Protein AF-A0A524GJB1-F1 (afdb_monomer)

Radius of gyration: 17.53 Å; Cα contacts (8 Å, |Δi|>4): 75; chains: 1; bounding box: 46×22×43 Å

Secondary structure (DSSP, 8-state):
-HHHHHHHHHTT-S-B--GGGG-TTS-HHHHHHHHHHHHHHHT--B----TTTTHHHHHHHHHHTT----SS-SSHHHHHHHH-HHHHHHHHHTT---

Solvent-accessible surface area (backbone atoms only — not comparable to full-atom values): 5915 Å² total; per-residue (Å²): 109,66,71,53,39,51,49,27,42,74,70,64,44,86,49,37,72,66,76,63,42,46,45,90,76,51,63,60,67,62,52,49,54,54,40,52,52,46,18,70,72,51,73,29,47,58,55,86,63,80,51,52,70,62,48,67,59,53,49,54,52,37,57,77,70,69,54,91,75,78,92,51,86,80,44,72,67,41,50,44,52,72,71,35,70,64,58,50,55,52,43,66,71,69,70,62,73,120

Foldseek 3Di:
DLVQLQVCLVVVPQAGEDPLLCDPPDDLVVVVVVRVVSCVVSVHHHDDDNNVVCVVVVVVVCVVVVHDDDQAPPDPVRVCVVPPPVVVVVCVVVPPDD

pLDDT: mean 90.05, std 13.04, range [40.94, 98.62]

Sequen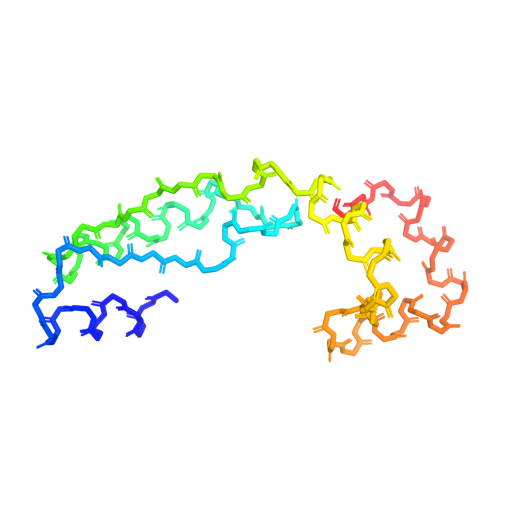ce (98 aa):
LAAAAEYAAAIRADAFTTTLLYSRYQNHALIRQQAESLSRQCGVPFYYRDFRQGWQEGIDRSIAMGLYRQPYCGCIYSEQERFDKRWRKINKISGSQP

Nearest PDB structures (foldseek):
  7lc5-assembly1_A  TM=7.966E-01  e=8.881E-05  Thermotoga maritima MSB8
  7lc7-assembly1_A  TM=7.963E-01  e=8.881E-05  Thermotoga maritima MSB8
  9d86-assembly1_A  TM=7.978E-01  e=1.502E-04  Thermotoga maritima MSB8
  9deu-assembly1_A  TM=8.253E-01  e=2.540E-04  Thermotoga maritima MSB8
  9dco-assembly1_A  TM=7.708E-01  e=1.713E-04  Thermotoga maritima MSB8

Structure (mmCIF, N/CA/C/O backbone):
data_AF-A0A524GJB1-F1
#
_entry.id   AF-A0A524GJB1-F1
#
loop_
_atom_site.group_PDB
_atom_site.id
_atom_site.type_symbol
_atom_site.label_atom_id
_atom_site.label_alt_id
_atom_site.label_comp_id
_atom_site.label_asym_id
_atom_site.label_entity_id
_atom_site.label_seq_id
_atom_site.pdbx_PDB_ins_code
_atom_site.Cartn_x
_atom_site.Cartn_y
_atom_site.Cartn_z
_atom_site.occupancy
_atom_site.B_iso_or_equiv
_atom_site.auth_seq_id
_atom_site.auth_comp_id
_atom_site.auth_asym_id
_atom_site.auth_atom_id
_atom_site.pdbx_PDB_model_num
ATOM 1 N N . LEU A 1 1 ? -1.514 5.787 6.758 1.00 93.69 1 LEU A N 1
ATOM 2 C CA . LEU A 1 1 ? -2.609 4.961 7.319 1.00 93.69 1 LEU A CA 1
ATOM 3 C C . LEU A 1 1 ? -3.451 5.752 8.314 1.00 93.69 1 LEU A C 1
ATOM 5 O O . LEU A 1 1 ? -4.651 5.793 8.105 1.00 93.69 1 LEU A O 1
ATOM 9 N N . ALA A 1 2 ? -2.853 6.421 9.312 1.00 97.69 2 ALA A N 1
ATOM 10 C CA . ALA A 1 2 ? -3.584 7.192 10.332 1.00 97.69 2 ALA A CA 1
ATOM 11 C C . ALA A 1 2 ? -4.607 8.183 9.750 1.00 97.69 2 ALA A C 1
ATOM 13 O O . ALA A 1 2 ? -5.797 8.002 9.961 1.00 97.69 2 ALA A O 1
ATOM 14 N N . ALA A 1 3 ? -4.170 9.106 8.886 1.00 98.00 3 ALA A N 1
ATOM 15 C CA . ALA A 1 3 ? -5.069 10.070 8.240 1.00 98.00 3 ALA A CA 1
ATOM 16 C C . ALA A 1 3 ? -6.244 9.417 7.480 1.00 98.00 3 ALA A C 1
ATOM 18 O O . ALA A 1 3 ? -7.346 9.950 7.464 1.00 98.00 3 ALA A O 1
ATOM 19 N N . ALA A 1 4 ? -6.031 8.245 6.867 1.00 98.06 4 ALA A N 1
ATOM 20 C CA . ALA A 1 4 ? -7.103 7.519 6.186 1.00 98.06 4 ALA A CA 1
ATOM 21 C C . ALA A 1 4 ? -8.106 6.911 7.181 1.00 98.06 4 ALA A C 1
ATOM 23 O O . ALA A 1 4 ? -9.303 6.950 6.922 1.00 98.06 4 ALA A O 1
ATOM 24 N N . ALA A 1 5 ? -7.632 6.378 8.311 1.00 98.38 5 ALA A N 1
ATOM 25 C CA . ALA A 1 5 ? -8.482 5.839 9.373 1.00 98.38 5 ALA A CA 1
ATOM 26 C C . ALA A 1 5 ? -9.285 6.947 10.081 1.00 98.38 5 ALA A C 1
ATOM 28 O O . ALA A 1 5 ? -10.487 6.799 10.287 1.00 98.38 5 ALA A O 1
ATOM 29 N N . GLU A 1 6 ? -8.643 8.077 10.383 1.00 98.38 6 GLU A N 1
ATOM 30 C CA . GLU A 1 6 ? -9.280 9.264 10.969 1.00 98.38 6 GLU A CA 1
ATOM 31 C C . GLU A 1 6 ? -10.356 9.834 10.042 1.00 98.38 6 GLU A C 1
ATOM 33 O O . GLU A 1 6 ? -11.482 10.091 10.466 1.00 98.38 6 GLU A O 1
ATOM 38 N N . TYR A 1 7 ? -10.035 9.975 8.753 1.00 98.56 7 TYR A N 1
ATOM 39 C CA . TYR A 1 7 ? -10.996 10.457 7.770 1.00 98.56 7 TYR A CA 1
ATOM 40 C C . TYR A 1 7 ? -12.168 9.484 7.590 1.00 98.56 7 TYR A C 1
ATOM 42 O O . TYR A 1 7 ? -13.318 9.915 7.542 1.00 98.56 7 TYR A O 1
ATOM 50 N N . ALA A 1 8 ? -11.900 8.175 7.560 1.00 98.56 8 ALA A N 1
ATOM 51 C CA . ALA A 1 8 ? -12.941 7.154 7.494 1.00 98.56 8 ALA A CA 1
ATOM 52 C C . ALA A 1 8 ? -13.894 7.224 8.699 1.00 98.56 8 ALA A C 1
ATOM 54 O O . ALA A 1 8 ? -15.105 7.100 8.524 1.00 98.56 8 ALA A O 1
ATOM 55 N N . ALA A 1 9 ? -13.370 7.494 9.900 1.00 98.38 9 ALA A N 1
ATOM 56 C CA . ALA A 1 9 ? -14.187 7.698 11.095 1.00 98.38 9 ALA A CA 1
ATOM 57 C C . ALA A 1 9 ? -15.055 8.959 10.973 1.00 98.38 9 ALA A C 1
ATOM 59 O O . ALA A 1 9 ? -16.251 8.917 11.265 1.00 98.38 9 ALA A O 1
ATOM 60 N N . ALA A 1 10 ? -14.481 10.060 10.475 1.00 98.56 10 ALA A N 1
ATOM 61 C CA . ALA A 1 10 ? -15.188 11.327 10.293 1.00 98.56 10 ALA A CA 1
ATOM 62 C C . ALA A 1 10 ? -16.390 11.206 9.340 1.00 98.56 10 ALA A C 1
ATOM 64 O O . ALA A 1 10 ? -17.445 11.784 9.602 1.00 98.56 10 ALA A O 1
ATOM 65 N N . ILE A 1 11 ? -16.253 10.426 8.264 1.00 98.44 11 ILE A N 1
ATOM 66 C CA . ILE A 1 11 ? -17.326 10.211 7.279 1.00 98.44 11 ILE A CA 1
ATOM 67 C C . ILE A 1 11 ? -18.211 8.996 7.586 1.00 98.44 11 ILE A C 1
ATOM 69 O O . ILE A 1 11 ? -19.123 8.711 6.814 1.00 98.44 11 ILE A O 1
ATOM 73 N N . ARG A 1 12 ? -17.957 8.283 8.694 1.00 98.06 12 ARG A N 1
ATOM 74 C CA . ARG A 1 12 ? -18.652 7.040 9.078 1.00 98.06 12 ARG A CA 1
ATOM 75 C C . ARG A 1 12 ? -18.610 5.963 7.987 1.00 98.06 12 ARG A C 1
ATOM 77 O O . ARG A 1 12 ? -19.618 5.325 7.701 1.00 98.06 12 ARG A O 1
ATOM 84 N N . ALA A 1 13 ? -17.449 5.783 7.364 1.00 98.38 13 ALA A N 1
ATOM 85 C CA . ALA A 1 13 ? -17.249 4.715 6.393 1.00 98.38 13 ALA A CA 1
ATOM 86 C C . ALA A 1 13 ? -17.305 3.332 7.064 1.00 98.38 13 ALA A C 1
ATOM 88 O O . ALA A 1 13 ? -16.876 3.175 8.207 1.00 98.38 13 ALA A O 1
ATOM 89 N N . ASP A 1 14 ? -17.748 2.318 6.318 1.00 98.56 14 ASP A N 1
ATOM 90 C CA . ASP A 1 14 ? -17.828 0.934 6.811 1.00 98.56 14 ASP A CA 1
ATOM 91 C C . ASP A 1 14 ? -16.450 0.327 7.113 1.00 98.56 14 ASP A C 1
ATOM 93 O O . ASP A 1 14 ? -16.310 -0.539 7.977 1.00 98.56 14 ASP A O 1
ATOM 97 N N . ALA A 1 15 ? -15.423 0.759 6.377 1.00 98.50 15 ALA A N 1
ATOM 98 C CA . ALA A 1 15 ? -14.042 0.334 6.551 1.00 98.50 15 ALA A CA 1
ATOM 99 C C . ALA A 1 15 ? -13.069 1.310 5.875 1.00 98.50 15 ALA A C 1
ATOM 101 O O . ALA A 1 15 ? -13.447 2.101 5.010 1.00 98.50 15 ALA A O 1
ATOM 102 N N . PHE A 1 16 ? -11.782 1.190 6.202 1.00 98.56 16 PHE A N 1
ATOM 103 C CA . PHE A 1 16 ? -10.695 1.809 5.442 1.00 98.56 16 PHE A CA 1
ATOM 104 C C . PHE A 1 16 ? -9.698 0.760 4.940 1.00 98.56 16 PHE A C 1
ATOM 106 O O . PHE A 1 16 ? -9.580 -0.336 5.486 1.00 98.56 16 PHE A O 1
ATOM 113 N N . THR A 1 17 ? -8.951 1.097 3.889 1.00 98.44 17 THR A N 1
ATOM 114 C CA . THR A 1 17 ? -7.874 0.257 3.345 1.00 98.44 17 THR A CA 1
ATOM 115 C C . THR A 1 17 ? -6.741 1.124 2.789 1.00 98.44 17 THR A C 1
ATOM 117 O O . THR A 1 17 ? -6.730 2.342 2.974 1.00 98.44 17 THR A O 1
ATOM 120 N N . THR A 1 18 ? -5.749 0.522 2.133 1.00 97.88 18 THR A N 1
ATOM 121 C CA . THR A 1 18 ? -4.635 1.253 1.520 1.00 97.88 18 THR A CA 1
ATOM 122 C C . THR A 1 18 ? -4.228 0.672 0.172 1.00 97.88 18 THR A C 1
ATOM 124 O O . THR A 1 18 ? -4.183 -0.541 -0.015 1.00 97.88 18 THR A O 1
ATOM 127 N N . THR A 1 19 ? -3.848 1.551 -0.757 1.00 95.88 19 THR A N 1
ATOM 128 C CA . THR A 1 19 ? -3.283 1.182 -2.064 1.00 95.88 19 THR A CA 1
ATOM 129 C C . THR A 1 19 ? -1.892 0.556 -1.960 1.00 95.88 19 THR A C 1
ATOM 131 O O . THR A 1 19 ? -1.446 -0.098 -2.899 1.00 95.88 19 THR A O 1
ATOM 134 N N . LEU A 1 20 ? -1.212 0.681 -0.813 1.00 95.50 20 LEU A N 1
ATOM 135 C CA . LEU A 1 20 ? 0.087 0.039 -0.580 1.00 95.50 20 LEU A CA 1
ATOM 136 C C . LEU A 1 20 ? 0.019 -1.493 -0.698 1.00 95.50 20 LEU A C 1
ATOM 138 O O . LEU A 1 20 ? 1.010 -2.111 -1.078 1.00 95.50 20 LEU A O 1
ATOM 142 N N . LEU A 1 21 ? -1.158 -2.085 -0.458 1.00 96.81 21 LEU A N 1
ATOM 143 C CA . LEU A 1 21 ? -1.437 -3.522 -0.588 1.00 96.81 21 LEU A CA 1
ATOM 144 C C . LEU A 1 21 ? -1.436 -4.037 -2.045 1.00 96.81 21 LEU A C 1
ATOM 146 O O . LEU A 1 21 ? -1.626 -5.230 -2.281 1.00 96.81 21 LEU A O 1
ATOM 150 N N . TYR A 1 22 ? -1.252 -3.153 -3.031 1.00 94.38 22 TYR A N 1
ATOM 151 C CA . TYR A 1 22 ? -1.012 -3.525 -4.430 1.00 94.38 22 TYR A CA 1
ATOM 152 C C . TYR A 1 22 ? 0.476 -3.778 -4.726 1.00 94.38 22 TYR A C 1
ATOM 154 O O . TYR A 1 22 ? 0.826 -4.483 -5.674 1.00 94.38 22 TYR A O 1
ATOM 162 N N . SER A 1 23 ? 1.383 -3.190 -3.941 1.00 90.44 23 SER A N 1
ATOM 163 C CA . SER A 1 23 ? 2.814 -3.243 -4.230 1.00 90.44 23 SER A CA 1
ATOM 164 C C . SER A 1 23 ? 3.432 -4.567 -3.791 1.00 90.44 23 SER A C 1
ATOM 166 O O . SER A 1 23 ? 3.336 -4.968 -2.635 1.00 90.44 23 SER A O 1
ATOM 168 N N . ARG A 1 24 ? 4.167 -5.212 -4.702 1.00 89.75 24 ARG A N 1
ATOM 169 C CA . ARG A 1 24 ? 4.933 -6.435 -4.407 1.00 89.75 24 ARG A CA 1
ATOM 170 C C . ARG A 1 24 ? 6.118 -6.203 -3.463 1.00 89.75 24 ARG A C 1
ATOM 172 O O . ARG A 1 24 ? 6.571 -7.163 -2.856 1.00 89.75 24 ARG A O 1
ATOM 179 N N . TYR A 1 25 ? 6.571 -4.957 -3.341 1.00 87.88 25 TYR A N 1
ATOM 180 C CA . TYR A 1 25 ? 7.739 -4.552 -2.550 1.00 87.88 25 TYR A CA 1
ATOM 181 C C . TYR A 1 25 ? 7.384 -4.126 -1.119 1.00 87.88 25 TYR A C 1
ATOM 183 O O . TYR A 1 25 ? 8.255 -3.777 -0.329 1.00 87.88 25 TYR A O 1
ATOM 191 N N . GLN A 1 26 ? 6.093 -4.065 -0.784 1.00 92.50 26 GLN A N 1
ATOM 192 C CA . GLN A 1 26 ? 5.642 -3.620 0.531 1.00 92.50 26 GLN A CA 1
ATOM 193 C C . GLN A 1 26 ? 5.454 -4.806 1.478 1.00 92.50 26 GLN A C 1
ATOM 195 O O . GLN A 1 26 ? 4.950 -5.864 1.098 1.00 92.50 26 GLN A O 1
ATOM 200 N N . ASN A 1 27 ? 5.803 -4.612 2.750 1.00 95.31 27 ASN A N 1
ATOM 201 C CA . ASN A 1 27 ? 5.585 -5.623 3.778 1.00 95.31 27 ASN A CA 1
ATOM 202 C C . ASN A 1 27 ? 4.118 -5.602 4.243 1.00 95.31 27 ASN A C 1
ATOM 204 O O . ASN A 1 27 ? 3.738 -4.839 5.133 1.00 95.31 27 ASN A O 1
ATOM 208 N N . HIS A 1 28 ? 3.289 -6.461 3.642 1.00 96.50 28 HIS A N 1
ATOM 209 C CA . HIS A 1 28 ? 1.863 -6.573 3.969 1.00 96.50 28 HIS A CA 1
ATOM 210 C C . HIS A 1 28 ? 1.605 -6.895 5.446 1.00 96.50 28 HIS A C 1
ATOM 212 O O . HIS A 1 28 ? 0.629 -6.397 6.000 1.00 96.50 28 HIS A O 1
ATOM 218 N N . ALA A 1 29 ? 2.456 -7.702 6.091 1.00 97.44 29 ALA A N 1
ATOM 219 C CA . ALA A 1 29 ? 2.272 -8.069 7.494 1.00 97.44 29 ALA A CA 1
ATOM 220 C C . ALA A 1 29 ? 2.428 -6.846 8.407 1.00 97.44 29 ALA A C 1
ATOM 222 O O . ALA A 1 29 ? 1.576 -6.602 9.261 1.00 97.44 29 ALA A O 1
ATOM 223 N N . LEU A 1 30 ? 3.459 -6.032 8.161 1.00 98.12 30 LEU A N 1
ATOM 224 C CA . LEU A 1 30 ? 3.676 -4.784 8.891 1.00 98.12 30 LEU A CA 1
ATOM 225 C C . LEU A 1 30 ? 2.538 -3.782 8.647 1.00 98.12 30 LEU A C 1
ATOM 227 O O . LEU A 1 30 ? 2.012 -3.201 9.595 1.00 98.12 30 LEU A O 1
ATOM 231 N N . ILE A 1 31 ? 2.119 -3.617 7.388 1.00 98.19 31 ILE A N 1
ATOM 232 C CA . ILE A 1 31 ? 0.988 -2.747 7.026 1.00 98.19 31 ILE A CA 1
ATOM 233 C C . ILE A 1 31 ? -0.279 -3.185 7.760 1.00 98.19 31 ILE A C 1
ATOM 235 O O . ILE A 1 31 ? -0.967 -2.353 8.351 1.00 98.19 31 ILE A O 1
ATOM 239 N N . ARG A 1 32 ? -0.577 -4.487 7.740 1.00 98.06 32 ARG A N 1
ATOM 240 C CA . ARG A 1 32 ? -1.747 -5.060 8.401 1.00 98.06 32 ARG A CA 1
ATOM 241 C C . ARG A 1 32 ? -1.705 -4.806 9.904 1.00 98.06 32 ARG A C 1
ATOM 243 O O . ARG A 1 32 ? -2.681 -4.296 10.439 1.00 98.06 32 ARG A O 1
ATOM 250 N N . GLN A 1 33 ? -0.576 -5.070 10.559 1.00 98.44 33 GLN A N 1
ATOM 251 C CA . GLN A 1 33 ? -0.409 -4.826 11.993 1.00 98.44 33 GLN A CA 1
ATOM 252 C C . GLN A 1 33 ? -0.660 -3.353 12.360 1.00 98.44 33 GLN A C 1
ATOM 254 O O . GLN A 1 33 ? -1.383 -3.057 13.314 1.00 98.44 33 GLN A O 1
ATOM 259 N N . GLN A 1 34 ? -0.085 -2.418 11.597 1.00 98.44 34 GLN A N 1
ATOM 260 C CA . GLN A 1 34 ? -0.279 -0.984 11.827 1.00 98.44 34 GLN A CA 1
ATOM 261 C C . GLN A 1 34 ? -1.734 -0.563 11.605 1.00 98.44 34 GLN A C 1
ATOM 263 O O . GLN A 1 34 ? -2.293 0.188 12.405 1.00 98.44 34 GLN A O 1
ATOM 268 N N . ALA A 1 35 ? -2.363 -1.058 10.542 1.00 98.38 35 ALA A N 1
ATOM 269 C CA . ALA A 1 35 ? -3.741 -0.727 10.222 1.00 98.38 35 ALA A CA 1
ATOM 270 C C . ALA A 1 35 ? -4.743 -1.331 11.219 1.00 98.38 35 ALA A C 1
ATOM 272 O O . ALA A 1 35 ? -5.688 -0.652 11.601 1.00 98.38 35 ALA A O 1
ATOM 273 N N . GLU A 1 36 ? -4.517 -2.549 11.716 1.00 98.38 36 GLU A N 1
ATOM 274 C CA . GLU A 1 36 ? -5.319 -3.152 12.791 1.00 98.38 36 GLU A CA 1
ATOM 275 C C . GLU A 1 36 ? -5.186 -2.371 14.110 1.00 98.38 36 GLU A C 1
ATOM 277 O O . GLU A 1 36 ? -6.160 -2.209 14.845 1.00 98.38 36 GLU A O 1
ATOM 282 N N . SER A 1 37 ? -3.997 -1.833 14.409 1.00 98.56 37 SER A N 1
ATOM 283 C CA . SER A 1 37 ? -3.809 -0.934 15.554 1.00 98.56 37 SER A CA 1
ATOM 284 C C . SER A 1 37 ? -4.658 0.334 15.422 1.00 98.56 37 SER A C 1
ATOM 286 O O . SER A 1 37 ? -5.426 0.658 16.326 1.00 98.56 37 SER A O 1
ATOM 288 N N . LEU A 1 38 ? -4.588 0.998 14.265 1.00 98.56 38 LEU A N 1
ATOM 289 C CA . LEU A 1 38 ? -5.380 2.195 13.967 1.00 98.56 38 LEU A CA 1
ATOM 290 C C . LEU A 1 38 ? -6.883 1.907 13.929 1.00 98.56 38 LEU A C 1
ATOM 292 O O . LEU A 1 38 ? -7.674 2.715 14.399 1.00 98.56 38 LEU 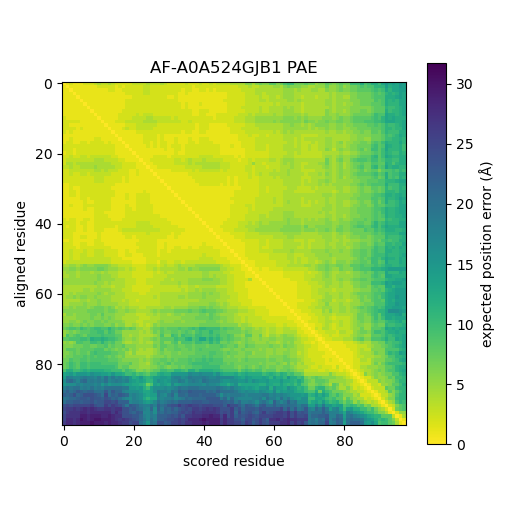A O 1
ATOM 296 N N . SER A 1 39 ? -7.281 0.738 13.430 1.00 98.50 39 SER A N 1
ATOM 297 C CA . SER A 1 39 ? -8.675 0.297 13.415 1.00 98.50 39 SER A CA 1
ATOM 298 C C . SER A 1 39 ? -9.274 0.270 14.822 1.00 98.50 39 SER A C 1
ATOM 300 O O . SER A 1 39 ? -10.361 0.802 15.038 1.00 98.50 39 SER A O 1
ATOM 302 N N . ARG A 1 40 ? -8.527 -0.252 15.806 1.00 98.38 40 ARG A N 1
ATOM 303 C CA . ARG A 1 40 ? -8.933 -0.236 17.222 1.00 98.38 40 ARG A CA 1
ATOM 304 C C . ARG A 1 40 ? -8.988 1.172 17.814 1.00 98.38 40 ARG A C 1
ATOM 306 O O . ARG A 1 40 ? -9.859 1.438 18.629 1.00 98.38 40 ARG A O 1
ATOM 313 N N . GLN A 1 41 ? -8.070 2.053 17.420 1.00 98.06 41 GLN A N 1
ATOM 314 C CA . GLN A 1 41 ? -8.007 3.430 17.926 1.00 98.06 41 GLN A CA 1
ATOM 315 C C . GLN A 1 41 ? -9.133 4.311 17.370 1.00 98.06 41 GLN A C 1
ATOM 317 O O . GLN A 1 41 ? -9.738 5.074 18.115 1.00 98.06 41 GLN A O 1
ATOM 322 N N . CYS A 1 42 ? -9.424 4.200 16.073 1.00 97.56 42 CYS A N 1
ATOM 323 C CA . CYS A 1 42 ? -10.413 5.031 15.386 1.00 97.56 42 CYS A CA 1
ATOM 324 C C . CYS A 1 42 ? -11.826 4.429 15.394 1.00 97.56 42 CYS A C 1
ATOM 326 O O . CYS A 1 42 ? -12.772 5.109 15.010 1.00 97.56 42 CY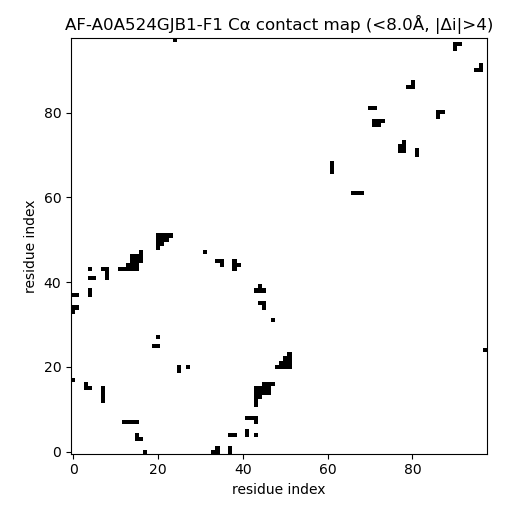S A O 1
ATOM 328 N N . GLY A 1 43 ? -11.982 3.159 15.784 1.00 97.88 43 GLY A N 1
ATOM 329 C CA . GLY A 1 43 ? -13.275 2.467 15.789 1.00 97.88 43 GLY A CA 1
ATOM 330 C C . GLY A 1 43 ? -13.813 2.117 14.397 1.00 97.88 43 GLY A C 1
ATOM 331 O O . GLY A 1 43 ? -14.990 1.796 14.269 1.00 97.88 43 GLY A O 1
ATOM 332 N N . VAL A 1 44 ? -12.971 2.165 13.359 1.00 98.50 44 VAL A N 1
ATOM 333 C CA . VAL A 1 44 ? -13.338 1.824 11.975 1.00 98.50 44 VAL A CA 1
ATOM 334 C C . VAL A 1 44 ? -12.615 0.545 11.557 1.00 98.50 44 VAL A C 1
ATOM 336 O O . VAL A 1 44 ? -11.394 0.476 11.719 1.00 98.50 44 VAL A O 1
ATOM 339 N N . PRO A 1 45 ? -13.301 -0.470 11.004 1.00 98.50 45 PRO A N 1
ATOM 340 C CA . PRO A 1 45 ? -12.663 -1.689 10.516 1.00 98.50 45 PRO A CA 1
ATOM 341 C C . PRO A 1 45 ? -11.582 -1.430 9.457 1.00 98.50 45 PRO A C 1
ATOM 343 O O . PRO A 1 45 ? -11.766 -0.645 8.526 1.00 98.50 45 PRO A O 1
ATOM 346 N N . PHE A 1 46 ? -10.457 -2.137 9.559 1.00 98.62 46 PHE A N 1
ATOM 347 C CA . PHE A 1 46 ? -9.491 -2.213 8.465 1.00 98.62 46 PHE A CA 1
ATOM 348 C C . PHE A 1 46 ? -9.851 -3.358 7.512 1.00 98.62 46 PHE A C 1
ATOM 350 O O . PHE A 1 46 ? -9.883 -4.524 7.906 1.00 98.62 46 PHE A O 1
ATOM 357 N N . TYR A 1 47 ? -10.064 -3.036 6.237 1.00 98.50 47 TYR A N 1
ATOM 358 C CA . TYR A 1 47 ? -10.276 -4.022 5.183 1.00 98.50 47 TYR A CA 1
ATOM 359 C C . TYR A 1 47 ? -8.939 -4.437 4.564 1.00 98.50 47 TYR A C 1
ATOM 361 O O . TYR A 1 47 ? -8.377 -3.742 3.709 1.00 98.50 47 TYR A O 1
ATOM 369 N N . TYR A 1 48 ? -8.427 -5.593 4.984 1.00 98.00 48 TYR A N 1
ATOM 370 C CA . TYR A 1 48 ? -7.274 -6.211 4.340 1.00 98.00 48 TYR A CA 1
ATOM 371 C C . TYR A 1 48 ? -7.702 -6.992 3.095 1.00 98.00 48 TYR A C 1
ATOM 373 O O . TYR A 1 48 ? -8.532 -7.899 3.165 1.00 98.00 48 TYR A O 1
ATOM 381 N N . ARG A 1 49 ? -7.053 -6.704 1.967 1.00 96.50 49 ARG A N 1
ATOM 382 C CA . ARG A 1 49 ? -7.110 -7.524 0.759 1.00 96.50 49 ARG A CA 1
ATOM 383 C C . ARG A 1 49 ? -5.747 -7.539 0.095 1.00 96.50 49 ARG A C 1
ATOM 385 O O . ARG A 1 49 ? -5.096 -6.506 -0.027 1.00 96.50 49 ARG A O 1
ATOM 392 N N . ASP A 1 50 ? -5.326 -8.716 -0.348 1.00 95.50 50 ASP A N 1
ATOM 393 C CA . ASP A 1 50 ? -4.136 -8.832 -1.176 1.00 95.50 50 ASP A CA 1
ATOM 394 C C . ASP A 1 50 ? -4.472 -8.397 -2.610 1.00 95.50 50 ASP A C 1
ATOM 396 O O . ASP A 1 50 ? -5.089 -9.144 -3.371 1.00 95.50 50 ASP A O 1
ATOM 400 N N . PHE A 1 51 ? -4.101 -7.167 -2.972 1.00 94.81 51 PHE A N 1
ATOM 401 C CA . PHE A 1 51 ? -4.346 -6.625 -4.310 1.00 94.81 51 PHE A CA 1
ATOM 402 C C . PHE A 1 51 ? -3.255 -7.014 -5.320 1.00 94.81 51 PHE A C 1
ATOM 404 O O . PHE A 1 51 ? -3.267 -6.523 -6.445 1.00 94.81 51 PHE A O 1
ATOM 411 N N . ARG A 1 52 ? -2.322 -7.910 -4.964 1.00 94.31 52 ARG A N 1
ATOM 412 C CA . ARG A 1 52 ? -1.297 -8.420 -5.893 1.00 94.31 52 ARG A CA 1
ATOM 413 C C . ARG A 1 52 ? -1.855 -9.468 -6.862 1.00 94.31 52 ARG A C 1
ATOM 415 O O . ARG A 1 52 ? -1.214 -9.783 -7.865 1.00 94.31 52 ARG A O 1
ATOM 422 N N . GLN A 1 53 ? -3.041 -10.016 -6.586 1.00 93.25 53 GLN A N 1
ATOM 423 C CA . GLN A 1 53 ? -3.730 -10.911 -7.514 1.00 93.25 53 GLN A CA 1
ATOM 424 C C . GLN A 1 53 ? -4.039 -10.174 -8.828 1.00 93.25 53 GLN A C 1
ATOM 426 O O . GLN A 1 53 ? -4.577 -9.072 -8.812 1.00 93.25 53 GLN A O 1
ATOM 431 N N . GLY A 1 54 ? -3.683 -10.775 -9.967 1.00 91.62 54 GLY A N 1
ATOM 432 C CA . GLY A 1 54 ? -3.842 -10.149 -11.287 1.00 91.62 54 GLY A CA 1
ATOM 433 C C . GLY A 1 54 ? -2.760 -9.119 -11.641 1.00 91.62 54 GLY A C 1
ATOM 434 O O . GLY A 1 54 ? -2.833 -8.508 -12.703 1.00 91.62 54 GLY A O 1
ATOM 435 N N . TRP A 1 55 ? -1.725 -8.938 -10.807 1.00 93.00 55 TRP A N 1
ATOM 436 C CA . TRP A 1 55 ? -0.648 -7.976 -11.076 1.00 93.00 55 TRP A CA 1
ATOM 437 C C . TRP A 1 55 ? 0.037 -8.221 -12.426 1.00 93.00 55 TRP A C 1
ATOM 439 O O . TRP A 1 55 ? 0.222 -7.276 -13.189 1.00 93.00 55 TRP A O 1
ATOM 449 N N . GLN A 1 56 ? 0.372 -9.478 -12.745 1.00 93.25 56 GLN A N 1
ATOM 450 C CA . GLN A 1 56 ? 1.027 -9.818 -14.014 1.00 93.25 56 GLN A CA 1
ATOM 451 C C . GLN A 1 56 ? 0.106 -9.560 -15.211 1.00 93.25 56 GLN A C 1
ATOM 453 O O . GLN A 1 56 ? 0.528 -8.927 -16.169 1.00 93.25 56 GLN A O 1
ATOM 458 N N . GLU A 1 57 ? -1.170 -9.934 -15.114 1.00 95.12 57 GLU A N 1
ATOM 459 C CA . GLU A 1 57 ? -2.164 -9.631 -16.149 1.00 95.12 57 GLU A CA 1
ATOM 460 C C . GLU A 1 57 ? -2.281 -8.116 -16.383 1.00 95.12 57 GLU A C 1
ATOM 462 O O . GLU A 1 57 ? -2.315 -7.650 -17.521 1.00 95.12 57 GLU A O 1
ATOM 467 N N . GLY A 1 58 ? -2.269 -7.318 -15.309 1.00 93.62 58 GLY A N 1
ATOM 468 C CA . GLY A 1 58 ? -2.238 -5.860 -15.398 1.00 93.62 58 GLY A CA 1
ATOM 469 C C . GLY A 1 58 ? -0.992 -5.334 -16.120 1.00 93.62 58 GLY A C 1
ATOM 470 O O . GLY A 1 58 ? -1.089 -4.388 -16.907 1.00 93.62 58 GLY A O 1
ATOM 471 N N . ILE A 1 59 ? 0.173 -5.958 -15.901 1.00 93.38 59 ILE A N 1
ATOM 472 C CA . ILE A 1 59 ? 1.388 -5.655 -16.668 1.00 93.38 59 ILE A CA 1
ATOM 473 C C . ILE A 1 59 ? 1.172 -5.950 -18.144 1.00 93.38 59 ILE A C 1
ATOM 475 O O . ILE A 1 59 ? 1.345 -5.044 -18.961 1.00 93.38 59 ILE A O 1
ATOM 479 N N . ASP A 1 60 ? 0.768 -7.169 -18.471 1.00 96.69 60 ASP A N 1
ATOM 480 C CA . ASP A 1 60 ? 0.663 -7.639 -19.848 1.00 96.69 60 ASP A CA 1
ATOM 481 C C . ASP A 1 60 ? -0.332 -6.779 -20.639 1.00 96.69 60 ASP A C 1
ATOM 483 O O . ASP A 1 60 ? -0.027 -6.303 -21.735 1.00 96.69 60 ASP A O 1
ATO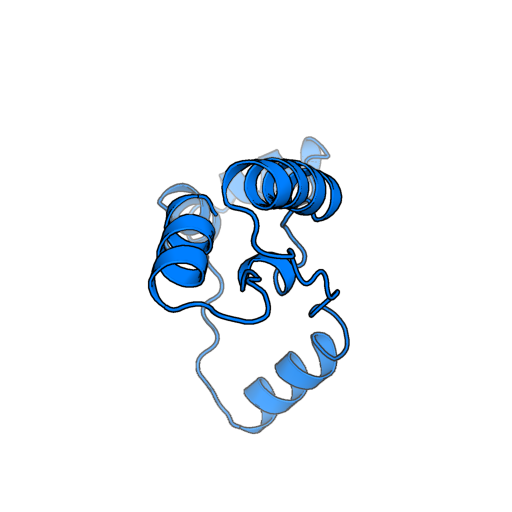M 487 N N . ARG A 1 61 ? -1.478 -6.450 -20.028 1.00 97.12 61 ARG A N 1
ATOM 488 C CA . ARG A 1 61 ? -2.478 -5.540 -20.604 1.00 97.12 61 ARG A CA 1
ATOM 489 C C . ARG A 1 61 ? -1.928 -4.137 -20.833 1.00 97.12 61 ARG A C 1
ATOM 491 O O . ARG A 1 61 ? -2.141 -3.571 -21.900 1.00 97.12 61 ARG A O 1
ATOM 498 N N . SER A 1 62 ? -1.207 -3.568 -19.867 1.00 96.19 62 SER A N 1
ATOM 499 C CA . SER A 1 62 ? -0.641 -2.222 -20.030 1.00 96.19 62 SER A CA 1
ATOM 500 C C . SER A 1 62 ? 0.410 -2.148 -21.145 1.00 96.19 62 SER A C 1
ATOM 502 O O . SER A 1 62 ? 0.476 -1.136 -21.840 1.00 96.19 62 SER A O 1
ATOM 504 N N . ILE A 1 63 ? 1.182 -3.224 -21.354 1.00 96.25 63 ILE A N 1
ATOM 505 C CA . ILE A 1 63 ? 2.128 -3.343 -22.471 1.00 96.25 63 ILE A CA 1
ATOM 506 C C . ILE A 1 63 ? 1.359 -3.425 -23.792 1.00 96.25 63 ILE A C 1
ATOM 508 O O . ILE A 1 63 ? 1.662 -2.672 -24.713 1.00 96.25 63 ILE A O 1
ATOM 512 N N . ALA A 1 64 ? 0.333 -4.278 -23.867 1.00 97.88 64 ALA A N 1
ATOM 513 C CA . ALA A 1 64 ? -0.503 -4.423 -25.059 1.00 97.88 64 ALA A CA 1
ATOM 514 C C . ALA A 1 64 ? -1.211 -3.113 -25.455 1.00 97.88 64 ALA A C 1
ATOM 516 O O . ALA A 1 64 ? -1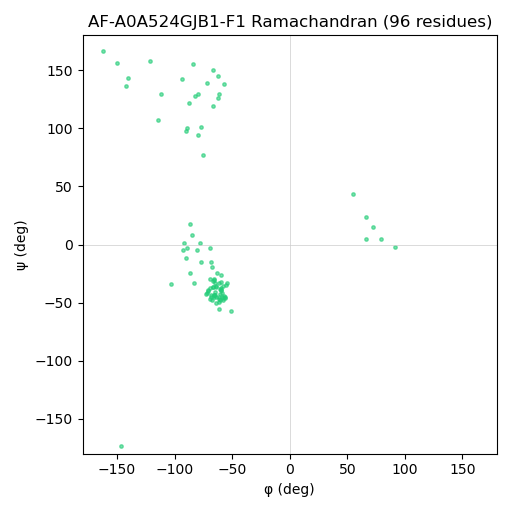.400 -2.840 -26.635 1.00 97.88 64 ALA A O 1
ATOM 517 N N . MET A 1 65 ? -1.565 -2.281 -24.472 1.00 98.00 65 MET A N 1
ATOM 518 C CA . MET A 1 65 ? -2.174 -0.963 -24.678 1.00 98.00 65 MET A CA 1
ATOM 519 C C . MET A 1 65 ? -1.164 0.147 -25.022 1.00 98.00 65 MET A C 1
ATOM 521 O O . MET A 1 65 ? -1.577 1.280 -25.259 1.00 98.00 65 MET A O 1
ATOM 525 N N . GLY A 1 66 ? 0.145 -0.129 -25.007 1.00 97.31 66 GLY A N 1
ATOM 526 C CA . GLY A 1 66 ? 1.178 0.887 -25.231 1.00 97.31 66 GLY A CA 1
ATOM 527 C C . GLY A 1 66 ? 1.256 1.950 -24.127 1.00 97.31 66 GLY A C 1
ATOM 528 O O . GLY A 1 66 ? 1.711 3.066 -24.378 1.00 97.31 66 GLY A O 1
ATOM 529 N N . LEU A 1 67 ? 0.802 1.636 -22.907 1.00 96.81 67 LEU A N 1
ATOM 530 C CA . LEU A 1 67 ? 0.830 2.581 -21.791 1.00 96.81 67 LEU A CA 1
ATOM 531 C C . LEU A 1 67 ? 2.262 2.796 -21.298 1.00 96.81 67 LEU A C 1
ATOM 533 O O . LEU A 1 67 ? 3.033 1.849 -21.126 1.00 96.81 67 LEU 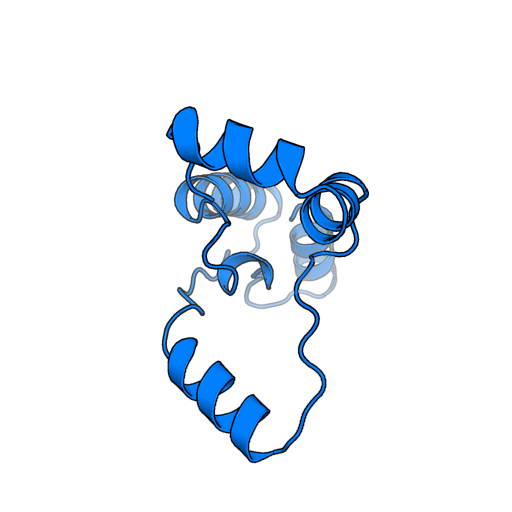A O 1
ATOM 537 N N . TYR A 1 68 ? 2.604 4.050 -20.993 1.00 94.06 68 TYR A N 1
ATOM 538 C CA . TYR A 1 68 ? 3.866 4.359 -20.329 1.00 94.06 68 TYR A CA 1
ATOM 539 C C . TYR A 1 68 ? 3.910 3.700 -18.945 1.00 94.06 68 TYR A C 1
ATOM 541 O O . TYR A 1 68 ? 3.029 3.900 -18.108 1.00 94.06 68 TYR A O 1
ATOM 549 N N . ARG A 1 69 ? 4.966 2.922 -18.695 1.00 90.81 69 ARG A N 1
ATOM 550 C CA . ARG A 1 69 ? 5.192 2.225 -17.426 1.00 90.81 69 ARG A CA 1
ATOM 551 C C . ARG A 1 69 ? 6.424 2.794 -16.748 1.00 90.81 69 ARG A C 1
ATOM 553 O O . ARG A 1 69 ? 7.546 2.531 -17.174 1.00 90.81 69 ARG A O 1
ATOM 560 N N . GLN A 1 70 ? 6.209 3.556 -15.680 1.00 87.69 70 GLN A N 1
ATOM 561 C CA . GLN A 1 70 ? 7.297 4.160 -14.921 1.00 87.69 70 GLN A CA 1
ATOM 562 C C . GLN A 1 70 ? 8.135 3.075 -14.209 1.00 87.69 70 GLN A C 1
ATOM 564 O O . GLN A 1 70 ? 7.596 2.361 -13.364 1.00 87.69 70 GLN A O 1
ATOM 569 N N . PRO A 1 71 ? 9.445 2.938 -14.499 1.00 84.12 71 PRO A N 1
ATOM 570 C CA . PRO A 1 71 ? 10.293 1.893 -13.913 1.00 84.12 71 PRO A CA 1
ATOM 571 C C . PRO A 1 71 ? 10.918 2.289 -12.560 1.00 84.12 71 PRO A C 1
ATOM 573 O O . PRO A 1 71 ? 11.917 1.707 -12.154 1.00 84.12 71 PRO A O 1
ATOM 576 N N . TYR A 1 72 ? 10.393 3.318 -11.892 1.00 86.94 72 TYR A N 1
ATOM 577 C CA . TYR A 1 72 ? 10.916 3.865 -10.635 1.00 86.94 72 TYR A CA 1
ATOM 578 C C . TYR A 1 72 ? 9.762 4.450 -9.808 1.00 86.94 72 TYR A C 1
ATOM 580 O O . TYR A 1 72 ? 8.719 4.796 -10.364 1.00 86.94 72 TYR A O 1
ATOM 588 N N . CYS A 1 73 ? 9.908 4.561 -8.487 1.00 82.69 73 CYS A N 1
ATOM 589 C CA . CYS A 1 73 ? 8.822 5.016 -7.605 1.00 82.69 73 CYS A CA 1
ATOM 590 C C . CYS A 1 73 ? 8.782 6.540 -7.398 1.00 82.69 73 CYS A C 1
ATOM 592 O O . CYS A 1 73 ? 7.879 7.039 -6.735 1.00 82.69 73 CYS A O 1
ATOM 594 N N . GLY A 1 74 ? 9.737 7.277 -7.971 1.00 85.88 74 GLY A N 1
ATOM 595 C CA . GLY A 1 74 ? 9.819 8.738 -7.877 1.00 85.88 74 GLY A CA 1
ATOM 596 C C . GLY A 1 74 ? 10.665 9.254 -6.712 1.00 85.88 74 GLY A C 1
ATOM 597 O O . GLY A 1 74 ? 10.854 10.459 -6.602 1.00 85.88 74 GLY A O 1
ATOM 598 N N . CYS A 1 75 ? 11.209 8.378 -5.86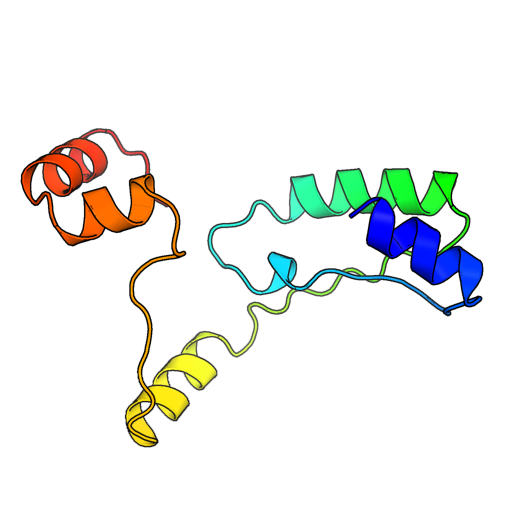0 1.00 89.12 75 CYS A N 1
ATOM 599 C CA . CYS A 1 75 ? 12.181 8.786 -4.844 1.00 89.12 75 CYS A CA 1
ATOM 600 C C . CYS A 1 75 ? 13.606 8.841 -5.418 1.00 89.12 75 CYS A C 1
ATOM 602 O O . CYS A 1 75 ? 13.927 8.098 -6.355 1.00 89.12 75 CYS A O 1
ATOM 604 N N . ILE A 1 76 ? 14.470 9.648 -4.792 1.00 89.88 76 ILE A N 1
ATOM 605 C CA . ILE A 1 76 ? 15.880 9.829 -5.181 1.00 89.88 76 ILE A CA 1
ATOM 606 C C . ILE A 1 76 ? 16.652 8.503 -5.263 1.00 89.88 76 ILE A C 1
ATOM 608 O O . ILE A 1 76 ? 17.489 8.322 -6.139 1.00 89.88 76 ILE A O 1
ATOM 612 N N . TYR A 1 77 ? 16.317 7.526 -4.415 1.00 86.44 77 TYR A N 1
ATOM 613 C CA . TYR A 1 77 ? 16.956 6.208 -4.432 1.00 86.44 77 TYR A CA 1
ATOM 614 C C . TYR A 1 77 ? 16.596 5.406 -5.689 1.00 86.44 77 TYR A C 1
ATOM 616 O O . TYR A 1 77 ? 17.471 4.837 -6.338 1.00 86.44 77 TYR A O 1
ATOM 624 N N . SER A 1 78 ? 15.314 5.393 -6.066 1.00 84.25 78 SER A N 1
ATOM 625 C CA . SER A 1 78 ? 14.852 4.709 -7.282 1.00 84.25 78 SER A CA 1
ATOM 626 C C . SER A 1 78 ? 15.339 5.403 -8.557 1.00 84.25 78 SER A C 1
ATOM 628 O O . SER A 1 78 ? 15.574 4.755 -9.576 1.00 84.25 78 SER A O 1
ATOM 630 N N . GLU A 1 79 ? 15.528 6.724 -8.499 1.00 88.19 79 GLU A N 1
ATOM 631 C CA . GLU A 1 79 ? 16.135 7.500 -9.575 1.00 88.19 79 GLU A CA 1
ATOM 632 C C . GLU A 1 79 ? 17.627 7.170 -9.716 1.00 88.19 79 GLU A C 1
ATOM 634 O O . GLU A 1 79 ? 18.089 6.864 -10.817 1.00 88.19 79 GLU A O 1
ATOM 639 N N . GLN A 1 80 ? 18.367 7.127 -8.604 1.00 87.19 80 GLN A N 1
ATOM 640 C CA . GLN A 1 80 ? 19.766 6.713 -8.603 1.00 87.19 80 GLN A CA 1
ATOM 641 C C . GLN A 1 80 ? 19.919 5.291 -9.149 1.00 87.19 80 GLN A C 1
ATOM 643 O O . GLN A 1 80 ? 20.753 5.064 -10.018 1.00 87.19 80 GLN A O 1
ATOM 648 N N . GLU A 1 81 ? 19.081 4.340 -8.737 1.00 85.44 81 GLU A N 1
ATOM 649 C CA . GLU A 1 81 ? 19.106 2.978 -9.282 1.00 85.44 81 GLU A CA 1
ATOM 650 C C . GLU A 1 81 ? 18.817 2.944 -10.797 1.00 85.44 81 GLU A C 1
ATOM 652 O O . GLU A 1 81 ? 19.369 2.123 -11.545 1.00 85.44 81 GLU A O 1
ATOM 657 N N . ARG A 1 82 ? 17.977 3.857 -11.294 1.00 83.31 82 ARG A N 1
ATOM 658 C CA . ARG A 1 82 ? 17.663 3.975 -12.722 1.00 83.31 82 ARG A CA 1
ATOM 659 C C . ARG A 1 82 ? 18.869 4.433 -13.552 1.00 83.31 82 ARG A C 1
ATOM 661 O O . ARG A 1 82 ? 19.031 3.928 -14.665 1.00 83.31 82 ARG A O 1
ATOM 668 N N . PHE A 1 83 ? 19.718 5.319 -13.035 1.00 86.00 83 PHE A N 1
ATOM 669 C CA . PHE A 1 83 ? 20.845 5.887 -13.791 1.00 86.00 83 PHE A CA 1
ATOM 670 C C . PHE A 1 83 ? 22.214 5.281 -13.439 1.00 86.00 83 PHE A C 1
ATOM 672 O O . PHE A 1 83 ? 23.053 5.100 -14.326 1.00 86.00 83 PHE A O 1
ATOM 679 N N . ASP A 1 84 ? 22.444 4.901 -12.182 1.00 87.62 84 ASP A N 1
ATOM 680 C CA . ASP A 1 84 ? 23.723 4.392 -11.691 1.00 87.62 84 ASP A CA 1
ATOM 681 C C . ASP A 1 84 ? 23.829 2.862 -11.820 1.00 87.62 84 ASP A C 1
ATOM 683 O O . ASP A 1 84 ? 23.387 2.069 -10.982 1.00 87.62 84 ASP A O 1
ATOM 687 N N . LYS A 1 85 ? 24.490 2.420 -12.895 1.00 80.81 85 LYS A N 1
ATOM 688 C CA . LYS A 1 85 ? 24.756 0.996 -13.149 1.00 80.81 85 LYS A CA 1
ATOM 689 C C . LYS A 1 85 ? 25.648 0.348 -12.078 1.00 80.81 85 LYS A C 1
ATOM 691 O O . LYS A 1 85 ? 25.573 -0.871 -11.912 1.00 80.81 85 LYS A O 1
ATOM 696 N N . ARG A 1 86 ? 26.486 1.114 -11.361 1.00 81.44 86 ARG A N 1
ATOM 697 C CA . ARG A 1 86 ? 27.343 0.581 -10.283 1.00 81.44 86 ARG A CA 1
ATOM 698 C C . ARG A 1 86 ? 26.504 0.227 -9.061 1.00 81.44 86 ARG A C 1
ATOM 700 O O . ARG A 1 86 ? 26.672 -0.865 -8.520 1.00 81.44 86 ARG A O 1
ATOM 707 N N . TRP A 1 87 ? 25.541 1.082 -8.718 1.00 74.00 87 TRP A N 1
ATOM 708 C CA . TRP A 1 87 ? 24.581 0.857 -7.634 1.00 74.00 87 TRP A CA 1
ATOM 709 C C . TRP A 1 87 ? 23.803 -0.457 -7.803 1.00 74.00 87 TRP A C 1
ATOM 711 O O . TRP A 1 87 ? 23.738 -1.272 -6.883 1.00 74.00 87 TRP A O 1
ATOM 721 N N . ARG A 1 88 ? 23.315 -0.748 -9.021 1.00 67.06 88 ARG A N 1
ATOM 722 C CA . ARG A 1 88 ? 22.642 -2.030 -9.325 1.00 67.06 88 ARG A CA 1
ATOM 723 C C . ARG A 1 88 ? 23.524 -3.254 -9.097 1.00 67.06 88 ARG A C 1
ATOM 725 O O . ARG A 1 88 ? 23.025 -4.304 -8.701 1.00 67.06 88 ARG A O 1
ATOM 732 N N . LYS A 1 89 ? 24.822 -3.151 -9.404 1.00 69.69 89 LYS A N 1
ATOM 733 C CA . LYS A 1 89 ? 25.761 -4.271 -9.259 1.00 69.69 89 LYS A CA 1
ATOM 734 C C . LYS A 1 89 ? 26.029 -4.566 -7.784 1.00 69.69 89 LYS A C 1
ATOM 736 O O . LYS A 1 89 ? 26.054 -5.732 -7.415 1.00 69.69 89 LYS A O 1
ATOM 741 N N . ILE A 1 90 ? 26.157 -3.526 -6.960 1.00 71.94 90 ILE A N 1
ATOM 742 C CA . ILE A 1 90 ? 26.359 -3.646 -5.510 1.00 71.94 90 ILE A CA 1
ATOM 743 C C . ILE A 1 90 ? 25.138 -4.309 -4.855 1.00 71.94 90 ILE A C 1
ATOM 745 O O . ILE A 1 90 ? 25.298 -5.334 -4.200 1.00 71.94 90 ILE A O 1
ATOM 749 N N . ASN A 1 91 ? 23.92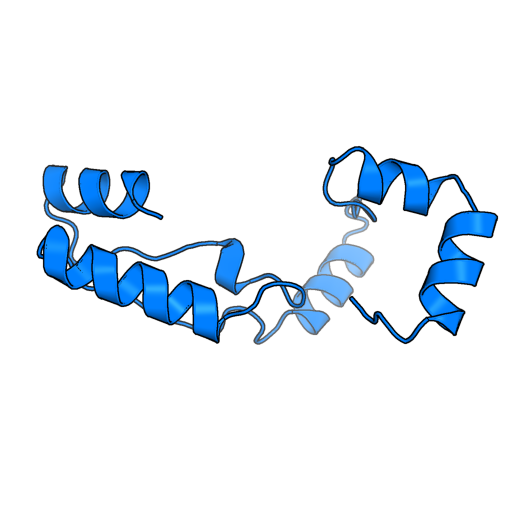3 -3.819 -5.133 1.00 64.75 91 ASN A N 1
ATOM 750 C CA . ASN A 1 91 ? 22.696 -4.372 -4.538 1.00 64.75 91 ASN A CA 1
ATOM 751 C C . ASN A 1 91 ? 22.380 -5.812 -4.973 1.00 64.75 91 ASN A C 1
ATOM 753 O O . ASN A 1 91 ? 21.807 -6.580 -4.205 1.00 64.75 91 ASN A O 1
ATOM 757 N N . LYS A 1 92 ? 22.777 -6.214 -6.190 1.00 60.25 92 LYS A N 1
ATOM 758 C CA . LYS A 1 92 ? 22.667 -7.616 -6.629 1.00 60.25 92 LYS A CA 1
ATOM 759 C C . LYS A 1 92 ? 23.584 -8.563 -5.854 1.00 60.25 92 LYS A C 1
ATOM 761 O O . LYS A 1 92 ? 23.240 -9.730 -5.709 1.00 60.25 92 LYS A O 1
ATOM 766 N N . ILE A 1 93 ? 24.748 -8.087 -5.411 1.00 60.00 93 ILE A N 1
ATOM 767 C CA . ILE A 1 93 ? 25.756 -8.898 -4.712 1.00 60.00 93 ILE A CA 1
ATOM 768 C C . ILE A 1 93 ? 25.426 -9.005 -3.217 1.00 60.00 93 ILE A C 1
ATOM 770 O O . ILE A 1 93 ? 25.664 -10.046 -2.616 1.00 60.00 93 ILE A O 1
ATOM 774 N N . SER A 1 94 ? 24.836 -7.966 -2.621 1.00 51.94 94 SER A N 1
ATOM 775 C CA . SER A 1 94 ? 24.513 -7.906 -1.188 1.00 51.94 94 SER A CA 1
ATOM 776 C C . SER A 1 94 ? 23.262 -8.690 -0.771 1.00 51.94 94 SER A C 1
ATOM 778 O O . SER A 1 94 ? 22.906 -8.666 0.403 1.00 51.94 94 SER A O 1
ATOM 780 N N . GLY A 1 95 ? 22.573 -9.373 -1.692 1.00 49.44 9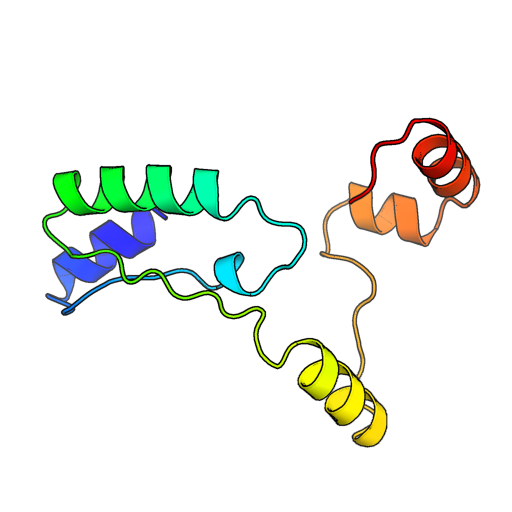5 GLY A N 1
ATOM 781 C CA . GLY A 1 95 ? 21.403 -10.203 -1.369 1.00 49.44 95 GLY A CA 1
ATOM 782 C C . GLY A 1 95 ? 20.182 -9.432 -0.851 1.00 49.44 95 GLY A C 1
ATOM 783 O O . GLY A 1 95 ? 19.171 -10.041 -0.513 1.00 49.44 95 GLY A O 1
ATOM 784 N N . SER A 1 96 ? 20.231 -8.102 -0.832 1.00 47.75 96 SER A N 1
ATOM 785 C CA . SER A 1 96 ? 19.073 -7.244 -0.609 1.00 47.75 96 SER A CA 1
ATOM 786 C C . SER A 1 96 ? 18.233 -7.231 -1.885 1.00 47.75 96 SER A C 1
ATOM 788 O O . SER A 1 96 ? 18.326 -6.311 -2.699 1.00 47.75 96 SER A O 1
ATOM 790 N N . GLN A 1 97 ? 17.482 -8.312 -2.114 1.00 40.94 97 GLN A N 1
ATOM 791 C CA . GLN A 1 97 ? 16.417 -8.298 -3.110 1.00 40.94 97 GLN A CA 1
ATOM 792 C C . GLN A 1 97 ? 15.350 -7.264 -2.709 1.00 40.94 97 GLN A C 1
ATOM 794 O O . GLN A 1 97 ? 15.113 -7.084 -1.512 1.00 40.94 97 GLN A O 1
ATOM 799 N N . PRO A 1 98 ? 14.731 -6.586 -3.689 1.00 49.75 98 PRO A N 1
ATOM 800 C CA . PRO A 1 98 ? 13.572 -5.735 -3.450 1.00 49.75 98 PRO A CA 1
ATOM 801 C C . PRO A 1 98 ? 12.329 -6.549 -3.068 1.00 49.75 98 PRO A C 1
ATOM 803 O O . PRO A 1 98 ? 12.179 -7.688 -3.570 1.00 49.75 98 PRO A O 1
#

Mean predicted aligned error: 6.2 Å